Protein AF-A0A2M9N097-F1 (afdb_monomer_lite)

Radius of gyration: 14.95 Å; chains: 1; bounding box: 26×43×33 Å

Secondary structure (DSSP, 8-state):
--EEEEE--B-GGG---TT--TT-TTTSS-B-HHHHHHHHHHHT--EEEE--SS----PPP--

Foldseek 3Di:
DAEAEDDEWDACVVVQQPPDDVVCVVRVHGDDPVNCVVVCVVVVHDYYDYDDRHDDPDDPPDD

Sequence (63 aa):
MRIDAHQHFWKIERNDYGWMTPEIPVLYRDHLPSDLKPHLQRHGIGHTILVQAAPRSRKPNSL

Structure (mmCIF, N/CA/C/O backbone):
data_AF-A0A2M9N097-F1
#
_entry.id   AF-A0A2M9N097-F1
#
loop_
_atom_site.group_PDB
_atom_site.id
_atom_site.type_symbol
_atom_site.label_atom_id
_atom_site.label_alt_id
_atom_site.label_comp_id
_atom_site.label_asym_id
_atom_site.label_entity_id
_atom_site.label_seq_id
_atom_site.pdbx_PDB_ins_code
_atom_site.Cartn_x
_atom_site.Cartn_y
_atom_site.Cartn_z
_atom_site.occupancy
_atom_site.B_iso_or_equiv
_atom_site.auth_seq_id
_atom_site.auth_comp_id
_atom_site.auth_asym_id
_atom_site.auth_atom_id
_atom_site.pdbx_PDB_model_num
ATOM 1 N N . MET A 1 1 ? -17.083 -1.620 15.726 1.00 84.94 1 MET A N 1
ATOM 2 C CA . MET A 1 1 ? -15.750 -1.721 15.085 1.00 84.94 1 MET A CA 1
ATOM 3 C C . MET A 1 1 ? -15.932 -1.613 13.574 1.00 84.94 1 MET A C 1
ATOM 5 O O . MET A 1 1 ? -16.789 -2.319 13.063 1.00 84.94 1 MET A O 1
ATOM 9 N N . ARG A 1 2 ? -15.200 -0.729 12.877 1.00 97.69 2 ARG A N 1
ATOM 10 C CA . ARG A 1 2 ? -15.270 -0.576 11.406 1.00 97.69 2 ARG A CA 1
ATOM 11 C C . ARG A 1 2 ? -14.068 -1.247 10.743 1.00 97.69 2 ARG A C 1
ATOM 13 O O . ARG A 1 2 ? -12.947 -1.068 11.221 1.00 97.69 2 ARG A O 1
ATOM 20 N N . ILE A 1 3 ? -14.319 -1.986 9.666 1.00 98.31 3 ILE A N 1
ATOM 21 C CA . ILE A 1 3 ? -13.308 -2.721 8.900 1.00 98.31 3 ILE A CA 1
ATOM 22 C C . ILE A 1 3 ? -13.399 -2.286 7.437 1.00 98.31 3 ILE A C 1
ATOM 24 O O . ILE A 1 3 ? -14.497 -2.263 6.883 1.00 98.31 3 ILE A O 1
ATOM 28 N N . ASP A 1 4 ? -12.261 -1.952 6.832 1.00 98.50 4 ASP A N 1
ATOM 29 C CA . ASP A 1 4 ? -12.129 -1.888 5.376 1.00 98.50 4 ASP A CA 1
ATOM 30 C C . ASP A 1 4 ? -11.960 -3.313 4.841 1.00 98.50 4 ASP A C 1
ATOM 32 O O . ASP A 1 4 ? -10.983 -4.000 5.150 1.00 98.50 4 ASP A O 1
ATOM 36 N N . ALA A 1 5 ? -12.951 -3.788 4.097 1.00 98.50 5 ALA A N 1
ATOM 37 C CA . ALA A 1 5 ? -13.008 -5.173 3.658 1.00 98.50 5 ALA A CA 1
ATOM 38 C C . ALA A 1 5 ? -12.039 -5.496 2.511 1.00 98.50 5 ALA A C 1
ATOM 40 O O . ALA A 1 5 ? -11.897 -6.674 2.185 1.00 98.50 5 ALA A O 1
ATOM 41 N N . HIS A 1 6 ? -11.403 -4.499 1.882 1.00 98.62 6 HIS A N 1
ATOM 42 C CA . HIS A 1 6 ? -10.607 -4.747 0.682 1.00 98.62 6 HIS A CA 1
ATOM 43 C C . HIS A 1 6 ? -9.547 -3.670 0.448 1.00 98.62 6 HIS A C 1
ATOM 45 O O . HIS A 1 6 ? -9.846 -2.580 -0.030 1.00 98.62 6 HIS A O 1
ATOM 51 N N . GLN A 1 7 ? -8.277 -4.021 0.654 1.00 98.38 7 GLN A N 1
ATOM 52 C CA . GLN A 1 7 ? -7.145 -3.206 0.205 1.00 98.38 7 GLN A CA 1
ATOM 53 C C . GLN A 1 7 ? -5.986 -4.067 -0.309 1.00 98.38 7 GLN A C 1
ATOM 55 O O . GLN A 1 7 ? -5.928 -5.274 -0.065 1.00 98.38 7 GLN A O 1
ATOM 60 N N . HIS A 1 8 ? -5.059 -3.434 -1.021 1.00 98.00 8 HIS A N 1
ATOM 61 C CA . HIS A 1 8 ? -3.874 -4.058 -1.594 1.00 98.00 8 HIS A CA 1
ATOM 62 C C . HIS A 1 8 ? -2.615 -3.267 -1.225 1.00 98.00 8 HIS A C 1
ATOM 64 O O . HIS A 1 8 ? -2.630 -2.039 -1.230 1.00 98.00 8 HIS A O 1
ATOM 70 N N . PHE A 1 9 ? -1.504 -3.978 -1.034 1.00 97.94 9 PHE A N 1
ATOM 71 C CA . PHE A 1 9 ? -0.163 -3.394 -1.012 1.00 97.94 9 PHE A CA 1
ATOM 72 C C . PHE A 1 9 ? 0.689 -3.999 -2.116 1.00 97.94 9 PHE A C 1
ATOM 74 O O . PHE A 1 9 ? 0.532 -5.173 -2.471 1.00 97.94 9 PHE A O 1
ATOM 81 N N . TRP A 1 10 ? 1.618 -3.202 -2.627 1.00 97.56 10 TRP A N 1
ATOM 82 C CA . TRP A 1 10 ? 2.583 -3.648 -3.617 1.00 97.56 10 TRP A CA 1
ATOM 83 C C . TRP A 1 10 ? 3.878 -2.849 -3.526 1.00 97.56 10 TRP A C 1
ATOM 85 O O . TRP A 1 10 ? 3.898 -1.693 -3.107 1.00 97.56 10 TRP A O 1
ATOM 95 N N . LYS A 1 11 ? 4.959 -3.496 -3.958 1.00 96.94 11 LYS A N 1
ATOM 96 C CA . LYS A 1 11 ? 6.226 -2.852 -4.286 1.00 96.94 11 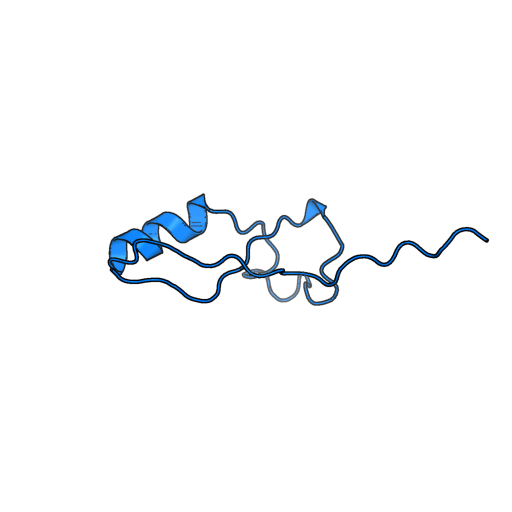LYS A CA 1
ATOM 97 C C . LYS A 1 11 ? 6.564 -3.119 -5.738 1.00 96.94 11 LYS A C 1
ATOM 99 O O . LYS A 1 11 ? 6.498 -4.286 -6.130 1.00 96.94 11 LYS A O 1
ATOM 104 N N . ILE A 1 12 ? 6.979 -2.103 -6.489 1.00 94.62 12 ILE A N 1
ATOM 105 C CA . ILE A 1 12 ? 7.305 -2.249 -7.920 1.00 94.62 12 ILE A CA 1
ATOM 106 C C . ILE A 1 12 ? 8.360 -3.339 -8.140 1.00 94.62 12 ILE A C 1
ATOM 108 O O . ILE A 1 12 ? 8.252 -4.112 -9.088 1.00 94.62 12 ILE A O 1
ATOM 112 N N . GLU A 1 13 ? 9.327 -3.467 -7.225 1.00 94.44 13 GLU A N 1
ATOM 113 C CA . GLU A 1 13 ? 10.439 -4.427 -7.322 1.00 94.44 13 GLU A CA 1
ATOM 114 C C . GLU A 1 13 ? 10.002 -5.895 -7.476 1.00 94.44 13 GLU A C 1
ATOM 116 O O . GLU A 1 13 ? 10.767 -6.708 -7.991 1.00 94.44 13 GLU A O 1
ATOM 121 N N . ARG A 1 14 ? 8.769 -6.250 -7.076 1.00 92.00 14 ARG A N 1
ATOM 122 C CA . ARG A 1 14 ? 8.237 -7.614 -7.246 1.00 92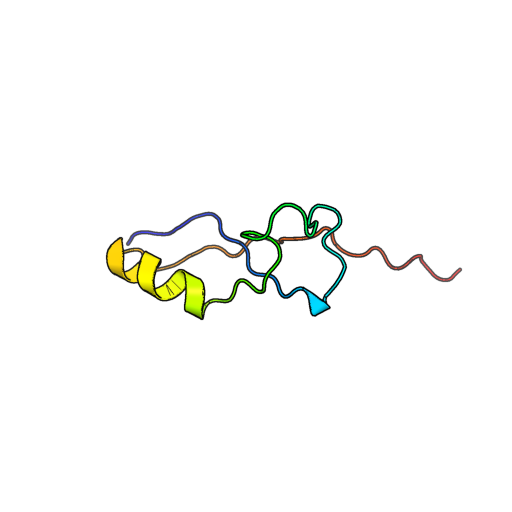.00 14 ARG A CA 1
ATOM 123 C C . ARG A 1 14 ? 7.993 -7.970 -8.720 1.00 92.00 14 ARG A C 1
ATOM 125 O O . ARG A 1 14 ? 8.048 -9.147 -9.066 1.00 92.00 14 ARG A O 1
ATOM 132 N N . ASN A 1 15 ? 7.762 -6.960 -9.563 1.00 87.62 15 ASN A N 1
ATOM 133 C CA . ASN A 1 15 ? 7.722 -7.030 -11.026 1.00 87.62 15 ASN A CA 1
ATOM 134 C C . ASN A 1 15 ? 6.801 -8.117 -11.633 1.00 87.62 15 ASN A C 1
ATOM 136 O O . ASN A 1 15 ? 7.025 -8.584 -12.746 1.00 87.62 15 ASN A O 1
ATOM 140 N N . ASP A 1 16 ? 5.760 -8.537 -10.911 1.00 91.75 16 ASP A N 1
ATOM 141 C CA . ASP A 1 16 ? 4.776 -9.541 -11.344 1.00 91.75 16 ASP A CA 1
ATOM 142 C C . ASP A 1 16 ? 3.349 -8.968 -11.463 1.00 91.75 16 ASP A C 1
ATOM 144 O O . ASP A 1 16 ? 2.367 -9.703 -11.596 1.00 91.75 16 ASP A O 1
ATOM 148 N N . TYR A 1 17 ? 3.223 -7.639 -11.456 1.00 93.19 17 TYR A N 1
ATOM 149 C CA . TYR A 1 17 ? 1.962 -6.922 -11.634 1.00 93.19 17 TYR A CA 1
ATOM 150 C C . TYR A 1 17 ? 1.694 -6.666 -13.1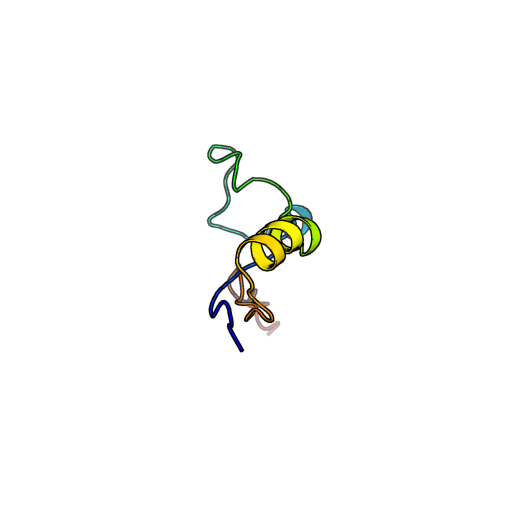19 1.00 93.19 17 TYR A C 1
ATOM 152 O O . TYR A 1 17 ? 1.916 -5.569 -13.619 1.00 93.19 17 TYR A O 1
ATOM 160 N N . GLY A 1 18 ? 1.174 -7.666 -13.836 1.00 91.81 18 GLY A N 1
ATOM 161 C CA . GLY A 1 18 ? 0.885 -7.544 -15.277 1.00 91.81 18 GLY A CA 1
ATOM 162 C C . GLY A 1 18 ? -0.142 -6.462 -15.662 1.00 91.81 18 GLY A C 1
ATOM 163 O O . GLY A 1 18 ? -0.296 -6.164 -16.839 1.00 91.81 18 GLY A O 1
ATOM 164 N N . TRP A 1 19 ? -0.846 -5.882 -14.686 1.00 93.12 19 TRP A N 1
ATOM 165 C CA . TRP A 1 19 ? -1.785 -4.768 -14.863 1.00 93.12 19 TRP A CA 1
ATOM 166 C C . TRP A 1 19 ? -1.157 -3.387 -14.610 1.00 93.12 19 TRP A C 1
ATOM 168 O O . TRP A 1 19 ? -1.810 -2.374 -14.845 1.00 93.12 19 TRP A O 1
ATOM 178 N N . MET A 1 20 ? 0.068 -3.329 -14.081 1.00 94.50 20 MET A N 1
ATOM 179 C CA . MET A 1 20 ? 0.721 -2.090 -13.666 1.00 94.50 20 MET A CA 1
ATOM 180 C C . MET A 1 20 ? 1.592 -1.553 -14.793 1.00 94.50 20 MET A C 1
ATOM 182 O O . MET A 1 20 ? 2.465 -2.256 -15.298 1.00 94.50 20 MET A O 1
ATOM 186 N N . THR A 1 21 ? 1.381 -0.292 -15.162 1.00 93.94 21 THR A N 1
ATOM 187 C CA . THR A 1 21 ? 2.100 0.337 -16.270 1.00 93.94 21 THR A CA 1
ATOM 188 C C . THR A 1 21 ? 2.519 1.776 -15.913 1.00 93.94 21 THR A C 1
ATOM 190 O O . THR A 1 21 ? 1.834 2.419 -15.105 1.00 93.94 21 THR A O 1
ATOM 193 N N . PRO A 1 22 ? 3.638 2.305 -16.455 1.00 94.00 22 PRO A N 1
ATOM 194 C CA . PRO A 1 22 ? 4.108 3.664 -16.153 1.00 94.00 22 PRO A CA 1
ATOM 195 C C . PRO A 1 22 ? 3.125 4.779 -16.541 1.00 94.00 22 PRO A C 1
ATOM 197 O O . PRO A 1 22 ? 3.195 5.884 -16.004 1.00 94.00 22 PRO A O 1
ATOM 200 N N . GLU A 1 23 ? 2.191 4.497 -17.451 1.00 96.81 23 GLU A N 1
ATOM 201 C CA . GLU A 1 23 ? 1.163 5.423 -17.938 1.00 96.81 23 GLU A CA 1
ATOM 202 C C . GLU A 1 23 ? 0.117 5.775 -16.868 1.00 96.81 23 GLU A C 1
ATOM 204 O O . GLU A 1 23 ? -0.639 6.731 -17.047 1.00 96.81 23 GLU A O 1
ATOM 209 N N . ILE A 1 24 ? 0.089 5.053 -15.736 1.00 95.56 24 ILE A N 1
ATOM 210 C CA . ILE A 1 24 ? -0.751 5.364 -14.570 1.00 95.56 24 ILE A CA 1
ATOM 211 C C . ILE A 1 24 ? 0.151 5.656 -13.352 1.00 95.56 24 ILE A C 1
ATOM 213 O O . ILE A 1 24 ? 0.272 4.819 -12.451 1.00 95.56 24 ILE A O 1
ATOM 217 N N . PRO A 1 25 ? 0.764 6.857 -13.258 1.00 94.81 25 PRO A N 1
ATOM 218 C CA . PRO A 1 25 ? 1.777 7.166 -12.242 1.00 94.81 25 PRO A CA 1
ATOM 219 C C . PRO A 1 25 ? 1.297 7.004 -10.797 1.00 94.81 25 PRO A C 1
ATOM 221 O O . PRO A 1 25 ? 2.072 6.678 -9.904 1.00 94.81 25 PRO A O 1
ATOM 224 N N . VAL A 1 26 ? -0.002 7.210 -10.553 1.00 96.31 26 VAL A N 1
ATOM 225 C CA . VAL A 1 26 ? -0.590 7.044 -9.217 1.00 96.31 26 VAL A CA 1
ATOM 226 C C . VAL A 1 26 ? -0.512 5.596 -8.723 1.00 96.31 26 VAL A C 1
ATOM 228 O O . VAL A 1 26 ? -0.329 5.376 -7.523 1.00 96.31 26 VAL A O 1
ATOM 231 N N . LEU A 1 27 ? -0.609 4.620 -9.633 1.00 95.69 27 LEU A N 1
ATOM 232 C CA . LEU A 1 27 ? -0.465 3.193 -9.334 1.00 95.69 27 LEU A CA 1
ATOM 233 C C . LEU A 1 27 ? 0.982 2.712 -9.513 1.00 95.69 27 LEU A C 1
ATOM 235 O O . LEU A 1 27 ? 1.401 1.800 -8.803 1.00 95.69 27 LEU A O 1
ATOM 239 N N . TYR A 1 28 ? 1.752 3.352 -10.400 1.00 96.56 28 TYR A N 1
ATOM 240 C CA . TYR A 1 28 ? 3.163 3.060 -10.668 1.00 96.56 28 TYR A CA 1
ATOM 241 C C . TYR A 1 28 ? 4.101 3.638 -9.591 1.00 96.56 28 TYR A C 1
ATOM 243 O O . TYR A 1 28 ? 4.993 4.444 -9.855 1.00 96.56 28 TYR A O 1
ATOM 251 N N . ARG A 1 29 ? 3.892 3.219 -8.341 1.00 96.81 29 ARG A N 1
ATOM 252 C CA . ARG A 1 29 ? 4.774 3.464 -7.187 1.00 96.81 29 ARG A CA 1
ATOM 253 C C . ARG A 1 29 ? 4.555 2.384 -6.134 1.00 96.81 29 ARG A C 1
ATOM 255 O O . ARG A 1 29 ? 3.605 1.615 -6.243 1.00 96.81 29 ARG A O 1
ATOM 262 N N . ASP A 1 30 ? 5.387 2.350 -5.103 1.00 98.06 30 ASP A N 1
ATOM 263 C CA . ASP A 1 30 ? 5.116 1.519 -3.931 1.00 98.06 30 ASP A CA 1
ATOM 264 C C . ASP A 1 30 ? 3.889 2.054 -3.178 1.00 98.06 30 ASP A C 1
ATOM 266 O O . ASP A 1 30 ? 3.746 3.265 -2.976 1.00 98.06 30 ASP A O 1
ATOM 270 N N . HIS A 1 31 ? 3.011 1.140 -2.765 1.00 98.25 31 HIS A N 1
ATOM 271 C CA . HIS A 1 31 ? 1.887 1.422 -1.872 1.00 98.25 31 HIS A CA 1
ATOM 272 C C . HIS A 1 31 ? 2.026 0.536 -0.641 1.00 98.25 31 HIS A C 1
ATOM 274 O O . HIS A 1 31 ? 1.901 -0.692 -0.720 1.00 98.25 31 HIS A O 1
ATOM 280 N N . LEU A 1 32 ? 2.328 1.172 0.490 1.00 98.19 32 LEU A N 1
ATOM 281 C CA . LEU A 1 32 ? 2.724 0.538 1.743 1.00 98.19 32 LEU A CA 1
ATOM 282 C C . LEU A 1 32 ? 1.730 0.866 2.872 1.00 98.19 32 LEU A C 1
ATOM 284 O O . LEU A 1 32 ? 0.952 1.818 2.780 1.00 98.19 32 LEU A O 1
ATOM 288 N N . PRO A 1 33 ? 1.776 0.142 4.008 1.00 98.31 33 PRO A N 1
ATOM 289 C CA . PRO A 1 33 ? 0.912 0.433 5.154 1.00 98.31 33 PRO A CA 1
ATOM 290 C C . PRO A 1 33 ? 0.991 1.879 5.667 1.00 98.31 33 PRO A C 1
ATOM 292 O O . PRO A 1 33 ? 0.002 2.407 6.180 1.00 98.31 33 PRO A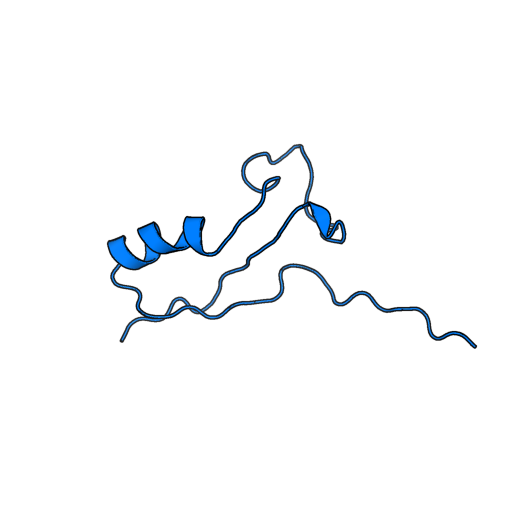 O 1
ATOM 295 N N . SER A 1 34 ? 2.150 2.529 5.528 1.00 98.31 34 SER A N 1
ATOM 296 C CA . SER A 1 34 ? 2.350 3.934 5.899 1.00 98.31 34 SER A CA 1
ATOM 297 C C . SER A 1 34 ? 1.508 4.899 5.068 1.00 98.31 34 SER A C 1
ATOM 299 O O . SER A 1 34 ? 1.074 5.911 5.611 1.00 98.31 34 SER A O 1
ATOM 301 N N . ASP A 1 35 ? 1.241 4.576 3.800 1.00 98.19 35 ASP A N 1
ATOM 302 C CA . ASP A 1 35 ? 0.408 5.397 2.919 1.00 98.19 35 ASP A CA 1
ATOM 303 C C . ASP A 1 35 ? -1.070 5.311 3.316 1.00 98.19 35 ASP A C 1
ATOM 305 O O . ASP A 1 35 ? -1.784 6.308 3.283 1.00 98.19 35 ASP A O 1
ATOM 309 N N . LEU A 1 36 ? -1.532 4.132 3.751 1.00 98.31 36 LEU A N 1
ATOM 310 C CA . LEU A 1 36 ? -2.936 3.894 4.104 1.00 98.31 36 LEU A CA 1
ATOM 311 C C . LEU A 1 36 ? -3.297 4.402 5.511 1.00 98.31 36 LEU A C 1
ATOM 313 O O . LEU A 1 36 ? -4.412 4.877 5.741 1.00 98.31 36 LEU A O 1
ATOM 317 N N . LYS A 1 37 ? -2.364 4.329 6.470 1.00 98.31 37 LYS A N 1
ATOM 318 C CA . LYS A 1 37 ? -2.617 4.622 7.895 1.00 98.31 37 LYS A CA 1
ATOM 319 C C . LYS A 1 37 ? -3.293 5.983 8.165 1.00 98.31 37 LYS A C 1
ATOM 321 O O . LYS A 1 37 ? -4.248 5.991 8.948 1.00 98.31 37 LYS A O 1
ATOM 326 N N . PRO A 1 38 ? -2.891 7.110 7.542 1.00 98.50 38 PRO A N 1
ATOM 327 C CA . PRO A 1 38 ? -3.561 8.397 7.749 1.00 98.50 38 PRO A CA 1
ATOM 328 C C . PRO A 1 38 ? -5.032 8.388 7.310 1.00 98.50 38 PRO A C 1
ATOM 330 O O . PRO A 1 38 ? -5.879 8.998 7.964 1.00 98.50 38 PRO A O 1
ATOM 333 N N . HIS A 1 39 ? -5.364 7.656 6.241 1.00 98.19 39 HIS A N 1
ATOM 334 C CA . HIS A 1 39 ? -6.743 7.514 5.769 1.00 98.19 39 HIS A CA 1
ATOM 335 C C . HIS A 1 39 ? -7.587 6.700 6.754 1.00 98.19 39 HIS A C 1
ATOM 337 O O . HIS A 1 39 ? -8.698 7.111 7.095 1.00 98.19 39 HIS A O 1
ATOM 343 N N . LEU A 1 40 ? -7.046 5.598 7.285 1.00 98.38 40 LEU A N 1
ATOM 344 C CA . LEU A 1 40 ? -7.744 4.786 8.289 1.00 98.38 40 LEU A CA 1
ATOM 345 C C . LEU A 1 40 ? -8.086 5.606 9.538 1.00 98.38 40 LEU A C 1
ATOM 347 O O . LEU A 1 40 ? -9.222 5.565 10.013 1.00 98.38 40 LEU A O 1
ATOM 351 N N . GLN A 1 41 ? -7.128 6.406 10.020 1.00 98.19 41 GLN A N 1
ATOM 352 C CA . G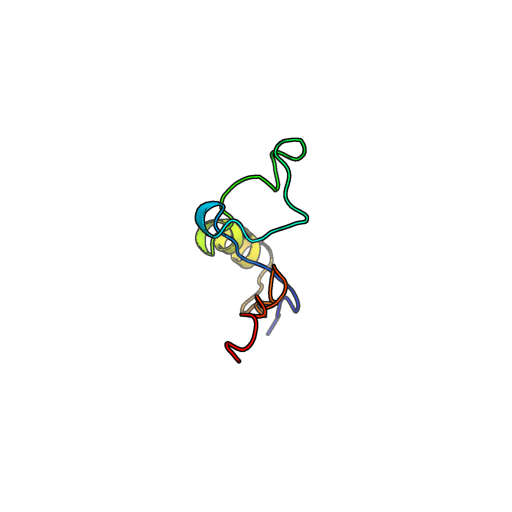LN A 1 41 ? -7.322 7.302 11.163 1.00 98.19 41 GLN A CA 1
ATOM 353 C C . GLN A 1 41 ? -8.397 8.353 10.882 1.00 98.19 41 GLN A C 1
ATOM 355 O O . GLN A 1 41 ? -9.323 8.510 11.677 1.00 98.19 41 GLN A O 1
ATOM 360 N N . ARG A 1 42 ? -8.320 9.022 9.723 1.00 98.38 42 ARG A N 1
ATOM 361 C CA . ARG A 1 42 ? -9.288 10.050 9.314 1.00 98.38 42 ARG A CA 1
ATOM 362 C C . ARG A 1 42 ? -10.723 9.524 9.256 1.00 98.38 42 ARG A C 1
ATOM 364 O O . ARG A 1 42 ? -11.654 10.267 9.550 1.00 98.38 42 ARG A O 1
ATOM 371 N N . HIS A 1 43 ? -10.904 8.262 8.873 1.00 98.00 43 HIS A N 1
ATOM 372 C CA . HIS A 1 43 ? -12.223 7.656 8.690 1.00 98.00 43 HIS A CA 1
ATOM 373 C C . HIS A 1 43 ? -12.672 6.757 9.852 1.00 98.00 43 HIS A C 1
ATOM 375 O O . HIS A 1 43 ? -13.767 6.193 9.792 1.00 98.00 43 HIS A O 1
ATOM 381 N N . GLY A 1 44 ? -11.875 6.625 10.918 1.00 98.06 44 GLY A N 1
ATOM 382 C CA . GLY A 1 44 ? -12.206 5.772 12.064 1.00 98.06 44 GLY A CA 1
ATOM 383 C C . GLY A 1 44 ? -12.314 4.285 11.704 1.00 98.06 44 GLY A C 1
ATOM 384 O O . GLY A 1 44 ? -13.178 3.581 12.235 1.00 98.06 44 GLY A O 1
ATOM 385 N N . ILE A 1 45 ? -11.485 3.814 10.767 1.00 98.50 45 ILE A N 1
ATOM 386 C CA . ILE A 1 45 ? -11.383 2.401 10.380 1.00 98.50 45 ILE A CA 1
ATOM 387 C C . ILE A 1 45 ? -10.311 1.744 11.253 1.00 98.50 45 ILE A C 1
ATOM 389 O O . ILE A 1 45 ? -9.163 2.179 11.265 1.00 98.50 45 ILE A O 1
ATOM 393 N N . GLY A 1 46 ? -10.689 0.704 12.000 1.00 97.94 46 GLY A N 1
ATOM 394 C CA . GLY A 1 46 ? -9.796 0.057 12.968 1.00 97.94 46 GLY A CA 1
ATOM 395 C C . GLY A 1 46 ? -8.960 -1.079 12.382 1.00 97.94 46 GLY A C 1
ATOM 396 O O . GLY A 1 46 ? -7.866 -1.339 12.867 1.00 97.94 46 GLY A O 1
ATOM 397 N N . HIS A 1 47 ? -9.465 -1.747 11.342 1.00 97.94 47 HIS A N 1
ATOM 398 C CA . HIS A 1 47 ? -8.804 -2.886 10.703 1.00 97.94 47 HIS A CA 1
ATOM 399 C C . HIS A 1 47 ? -9.050 -2.883 9.195 1.00 97.94 47 HIS A C 1
ATOM 401 O O . HIS A 1 47 ? -10.009 -2.275 8.717 1.00 97.94 47 HIS A O 1
ATOM 407 N N . THR A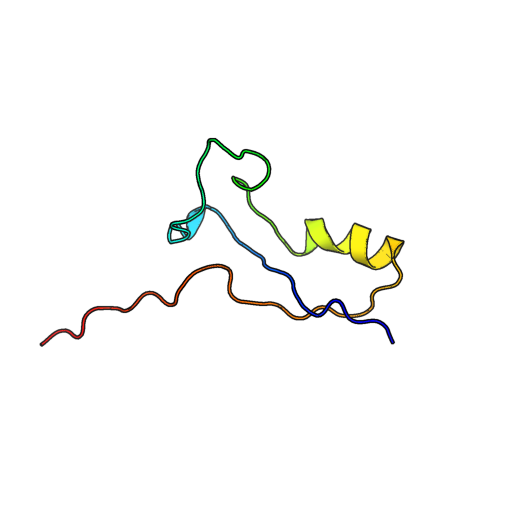 1 48 ? -8.203 -3.599 8.458 1.00 98.56 48 THR A N 1
ATOM 408 C CA . THR A 1 48 ? -8.354 -3.798 7.013 1.00 98.56 48 THR A CA 1
ATOM 409 C C . THR A 1 48 ? -8.122 -5.259 6.660 1.00 98.56 48 THR A C 1
ATOM 411 O O . THR A 1 48 ? -7.386 -5.949 7.371 1.00 98.56 48 THR A O 1
ATOM 414 N N . ILE A 1 49 ? -8.706 -5.713 5.557 1.00 98.56 49 ILE A N 1
ATOM 415 C CA . ILE A 1 49 ? -8.409 -7.015 4.963 1.00 98.56 49 ILE A CA 1
ATOM 416 C C . ILE A 1 49 ? -7.457 -6.809 3.783 1.00 98.56 49 ILE A C 1
ATOM 418 O O . ILE A 1 49 ? -7.781 -6.111 2.822 1.00 98.56 49 ILE A O 1
ATOM 422 N N . LEU A 1 50 ? -6.273 -7.418 3.864 1.00 98.31 50 LEU A N 1
ATOM 423 C CA . LEU A 1 50 ? -5.294 -7.421 2.779 1.00 98.31 50 LEU A CA 1
ATOM 424 C C . LEU A 1 50 ? -5.671 -8.478 1.737 1.00 98.31 50 LEU A C 1
ATOM 426 O O . LEU A 1 50 ? -5.789 -9.661 2.057 1.00 98.31 50 LEU A O 1
ATOM 430 N N . VAL A 1 51 ? -5.799 -8.050 0.485 1.00 98.00 51 VAL A N 1
ATOM 431 C CA . VAL A 1 51 ? -6.138 -8.895 -0.662 1.00 98.00 51 VAL A CA 1
ATOM 432 C C . VAL A 1 51 ? -4.949 -8.945 -1.626 1.00 98.00 51 VAL A C 1
ATOM 434 O O . VAL A 1 51 ? -4.201 -7.978 -1.777 1.00 98.00 51 VAL A O 1
ATOM 437 N N . GLN A 1 52 ? -4.738 -10.082 -2.295 1.00 95.75 52 GLN A N 1
ATOM 438 C CA . GLN A 1 52 ? -3.637 -10.245 -3.252 1.00 95.75 52 GLN A CA 1
ATOM 439 C C . GLN A 1 52 ? -3.718 -9.229 -4.405 1.00 95.75 52 GLN A C 1
ATOM 441 O O . GLN A 1 52 ? -4.766 -9.068 -5.021 1.00 95.75 52 GLN A O 1
ATOM 446 N N . ALA A 1 53 ? -2.600 -8.564 -4.705 1.00 95.56 53 ALA A N 1
ATOM 447 C CA . ALA A 1 53 ? -2.500 -7.566 -5.776 1.00 95.56 53 ALA A CA 1
ATOM 448 C C . ALA A 1 53 ? -2.025 -8.148 -7.120 1.00 95.56 53 ALA A C 1
ATOM 450 O O . ALA A 1 53 ? -2.097 -7.484 -8.144 1.00 95.56 53 ALA A O 1
ATOM 451 N N . ALA A 1 54 ? -1.517 -9.379 -7.139 1.00 93.94 54 ALA A N 1
ATOM 452 C CA . ALA A 1 54 ? -1.067 -10.047 -8.355 1.00 93.94 54 ALA A CA 1
ATOM 453 C C . ALA A 1 54 ? -1.420 -11.538 -8.296 1.00 93.94 54 ALA A C 1
ATOM 455 O O . ALA A 1 54 ? -1.544 -12.084 -7.192 1.00 93.94 54 ALA A O 1
ATOM 456 N N . PRO A 1 55 ? -1.584 -12.201 -9.456 1.00 89.69 55 PRO A N 1
ATOM 457 C CA . PRO A 1 55 ? -1.789 -13.640 -9.513 1.00 89.69 55 PRO A CA 1
ATOM 458 C C . PRO A 1 55 ? -0.642 -14.387 -8.828 1.00 89.69 55 PRO A C 1
ATOM 460 O O . PRO A 1 55 ? 0.504 -13.936 -8.822 1.00 89.69 55 PRO A O 1
ATOM 463 N N . ARG A 1 56 ? -0.921 -15.579 -8.299 1.00 78.75 56 ARG A N 1
ATOM 464 C CA . ARG A 1 56 ? 0.143 -16.479 -7.848 1.00 78.75 56 ARG A CA 1
ATOM 465 C C . ARG A 1 56 ? 1.021 -16.837 -9.050 1.00 78.75 56 ARG A C 1
ATOM 467 O O . ARG A 1 56 ? 0.519 -17.407 -10.019 1.00 78.75 56 ARG A O 1
ATOM 474 N N . SER A 1 57 ? 2.323 -16.563 -8.977 1.00 68.00 57 SER A N 1
ATOM 475 C CA . SER A 1 57 ? 3.263 -17.050 -9.985 1.00 68.00 57 SER A CA 1
ATOM 476 C C . SER A 1 57 ? 3.243 -18.583 -9.982 1.00 68.00 57 SER A C 1
ATOM 478 O O . SER A 1 57 ? 3.609 -19.250 -9.009 1.00 68.00 57 SER A O 1
ATOM 480 N N . ARG A 1 58 ? 2.739 -19.180 -11.065 1.00 58.38 58 ARG A N 1
ATOM 481 C CA . ARG A 1 58 ? 2.832 -20.624 -11.272 1.00 58.38 58 ARG A CA 1
ATOM 482 C C . ARG A 1 58 ? 4.254 -20.909 -11.734 1.00 58.38 58 ARG A C 1
ATOM 484 O O . ARG A 1 58 ? 4.561 -20.699 -12.904 1.00 58.38 58 ARG A O 1
ATOM 491 N N . LYS A 1 59 ? 5.127 -21.383 -10.838 1.00 58.25 59 LYS A N 1
ATOM 492 C CA . LYS A 1 59 ? 6.366 -22.030 -11.290 1.00 58.25 59 LYS A CA 1
ATOM 493 C C . LYS A 1 59 ? 5.958 -23.213 -12.184 1.00 58.25 59 LYS A C 1
ATOM 495 O O . LYS A 1 59 ? 5.103 -23.990 -11.751 1.00 58.25 59 LYS A O 1
ATOM 500 N N . PRO A 1 60 ? 6.466 -23.336 -13.422 1.00 57.16 60 PRO A N 1
ATOM 501 C CA . PRO A 1 60 ? 6.235 -24.546 -14.200 1.00 57.16 60 PRO A CA 1
ATOM 502 C C . PRO A 1 60 ? 6.788 -25.733 -13.402 1.00 57.16 60 PRO A C 1
ATOM 504 O O . PRO A 1 60 ? 7.881 -25.634 -12.844 1.00 57.16 60 PRO A O 1
ATOM 507 N N . ASN A 1 61 ? 6.018 -26.821 -13.295 1.00 58.12 61 ASN A N 1
ATOM 508 C CA . ASN A 1 61 ? 6.546 -28.079 -12.772 1.00 58.12 61 ASN A CA 1
ATOM 509 C C . ASN A 1 61 ? 7.765 -28.441 -13.625 1.00 58.12 61 ASN A C 1
ATOM 511 O O . ASN A 1 61 ? 7.631 -28.606 -14.836 1.00 58.12 61 ASN A O 1
ATOM 515 N N . SER A 1 62 ? 8.937 -28.531 -13.002 1.00 59.38 62 SER A N 1
ATOM 516 C CA . SER A 1 62 ? 10.074 -29.226 -13.590 1.00 59.38 62 SER A CA 1
ATOM 517 C C . SER A 1 62 ? 9.672 -30.694 -13.725 1.00 59.38 62 SER A C 1
ATOM 519 O O . SER A 1 62 ? 9.537 -31.376 -12.706 1.00 59.38 62 SER A O 1
ATOM 521 N N . LEU A 1 63 ? 9.379 -31.120 -14.956 1.00 54.66 63 LEU A N 1
ATOM 522 C CA . LEU A 1 63 ? 9.381 -32.532 -15.338 1.00 54.66 63 LEU A CA 1
ATOM 523 C C . LEU A 1 63 ? 10.827 -33.023 -15.426 1.00 54.66 63 LEU A C 1
ATOM 525 O O . LEU A 1 63 ? 11.679 -32.215 -15.864 1.00 54.66 63 LEU A O 1
#

pLDDT: mean 91.87, std 12.16, range [54.66, 98.62]